Protein AF-A0A3C0KCX5-F1 (afdb_monomer)

Solvent-accessible surface area (backbone atoms only — not comparable to full-atom values): 3647 Å² total; per-residue (Å²): 136,90,83,86,86,86,83,86,93,71,86,89,83,88,88,77,88,81,70,39,58,60,83,56,46,56,58,53,59,59,55,52,74,78,51,93,66,92,79,84,85,75,66,69,52,87,83,131

Structure (mmCIF, N/CA/C/O backbone):
data_AF-A0A3C0KCX5-F1
#
_entry.id   AF-A0A3C0KCX5-F1
#
loop_
_atom_site.group_PDB
_atom_site.id
_atom_site.type_symbol
_atom_site.label_atom_id
_atom_site.label_alt_id
_atom_site.label_comp_id
_atom_site.label_asym_id
_atom_site.label_entity_id
_atom_site.label_seq_id
_atom_site.pdbx_PDB_ins_code
_atom_site.Cartn_x
_atom_site.Cartn_y
_atom_site.Cartn_z
_atom_site.occupancy
_atom_site.B_iso_or_equiv
_atom_site.auth_seq_id
_atom_site.auth_comp_id
_atom_site.auth_asym_id
_atom_site.auth_atom_id
_atom_site.pdbx_PDB_model_num
ATOM 1 N N . MET A 1 1 ? -4.116 -17.394 -17.476 1.00 83.25 1 MET A N 1
ATOM 2 C CA . MET A 1 1 ? -2.839 -17.151 -16.775 1.00 83.25 1 MET A CA 1
ATOM 3 C C . MET A 1 1 ? -2.221 -15.906 -17.358 1.00 83.25 1 MET A C 1
ATOM 5 O O . MET A 1 1 ? -1.983 -15.879 -18.563 1.00 83.25 1 MET A O 1
ATOM 9 N N . ASP A 1 2 ? -1.987 -14.909 -16.516 1.00 92.19 2 ASP A N 1
ATOM 10 C CA . ASP A 1 2 ? -1.405 -13.643 -16.948 1.00 92.19 2 ASP A CA 1
ATOM 11 C C . ASP A 1 2 ? 0.102 -13.802 -17.166 1.00 92.19 2 ASP A C 1
ATOM 13 O O . ASP A 1 2 ? 0.766 -14.589 -16.487 1.00 92.19 2 ASP A O 1
ATOM 17 N N . LYS A 1 3 ? 0.648 -13.088 -18.154 1.00 95.12 3 LYS A N 1
ATOM 18 C CA . LYS A 1 3 ? 2.076 -13.115 -18.491 1.00 95.12 3 LYS A CA 1
ATOM 19 C C . LYS A 1 3 ? 2.580 -11.698 -18.725 1.00 95.12 3 LYS A C 1
ATOM 21 O O . LYS A 1 3 ? 1.900 -10.893 -19.355 1.00 95.12 3 LYS A O 1
ATOM 26 N N . LEU A 1 4 ? 3.802 -11.426 -18.274 1.00 95.81 4 LEU A N 1
ATOM 27 C CA . LEU A 1 4 ? 4.528 -10.195 -18.580 1.00 95.81 4 LEU A CA 1
ATOM 28 C C . LEU A 1 4 ? 5.688 -10.521 -19.525 1.00 95.81 4 LEU A C 1
ATOM 30 O O . LEU A 1 4 ? 6.484 -11.415 -19.245 1.00 95.81 4 LEU A O 1
ATOM 34 N N . ARG A 1 5 ? 5.797 -9.788 -20.638 1.00 96.25 5 ARG A N 1
ATOM 35 C CA . ARG A 1 5 ? 6.969 -9.809 -21.524 1.00 96.25 5 ARG A CA 1
ATOM 36 C C . ARG A 1 5 ? 7.706 -8.485 -21.374 1.00 96.25 5 ARG A C 1
ATOM 38 O O . ARG A 1 5 ? 7.157 -7.443 -21.712 1.00 96.25 5 ARG A O 1
ATOM 45 N N . ILE A 1 6 ? 8.942 -8.535 -20.887 1.00 95.94 6 ILE A N 1
ATOM 46 C CA . ILE A 1 6 ? 9.777 -7.352 -20.655 1.00 95.94 6 ILE A CA 1
ATOM 47 C C . ILE A 1 6 ? 10.827 -7.267 -21.766 1.00 95.94 6 ILE A C 1
ATOM 49 O O . ILE A 1 6 ? 11.471 -8.262 -22.094 1.00 95.94 6 ILE A O 1
ATOM 53 N N . THR A 1 7 ? 11.007 -6.081 -22.347 1.00 96.88 7 THR A N 1
ATOM 54 C CA . THR A 1 7 ? 12.080 -5.792 -23.309 1.00 96.88 7 THR A CA 1
ATOM 55 C C . THR A 1 7 ? 12.986 -4.719 -22.717 1.00 96.88 7 THR A C 1
ATOM 57 O O . THR A 1 7 ? 12.522 -3.630 -22.394 1.00 96.88 7 THR A O 1
ATOM 60 N N . GLY A 1 8 ? 14.262 -5.057 -22.524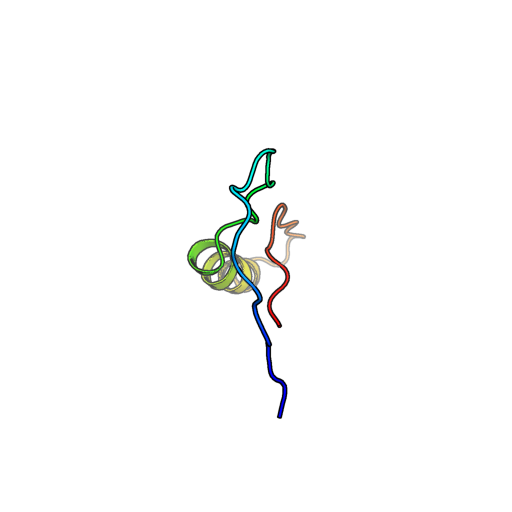 1.00 96.62 8 GLY A N 1
ATOM 61 C CA . GLY A 1 8 ? 15.258 -4.160 -21.934 1.00 96.62 8 GLY A CA 1
ATOM 62 C C . GLY A 1 8 ? 15.882 -3.184 -22.938 1.00 96.62 8 GLY A C 1
ATOM 63 O O . GLY A 1 8 ? 15.404 -3.024 -24.058 1.00 96.62 8 GLY A O 1
ATOM 64 N N . GLY A 1 9 ? 16.989 -2.555 -22.527 1.00 96.81 9 GLY A N 1
ATOM 65 C CA . GLY A 1 9 ? 17.825 -1.709 -23.392 1.00 96.81 9 GLY A CA 1
ATOM 66 C C . GLY A 1 9 ? 17.704 -0.200 -23.158 1.00 96.81 9 GLY A C 1
ATOM 67 O O . GLY A 1 9 ? 18.325 0.568 -23.886 1.00 96.81 9 GLY A O 1
ATOM 68 N N . ARG A 1 10 ? 16.928 0.244 -22.159 1.00 95.56 10 ARG A N 1
ATOM 69 C CA . ARG A 1 10 ? 16.816 1.662 -21.779 1.00 95.56 10 ARG A CA 1
ATOM 70 C C . ARG A 1 10 ? 16.891 1.820 -20.256 1.00 95.56 10 ARG A C 1
ATOM 72 O O . ARG A 1 10 ? 16.174 1.094 -19.566 1.00 95.56 10 ARG A O 1
ATOM 79 N N . PRO A 1 11 ? 17.724 2.733 -19.724 1.00 96.81 11 PRO A N 1
ATOM 80 C CA . PRO A 1 11 ? 17.710 3.053 -18.301 1.00 96.81 11 PRO A CA 1
ATOM 81 C C . PRO A 1 11 ? 16.375 3.703 -17.917 1.00 96.81 11 PRO A C 1
ATOM 83 O O . PRO A 1 11 ? 15.785 4.443 -18.706 1.00 96.81 11 PRO A O 1
ATOM 86 N N . LEU A 1 12 ? 15.898 3.420 -16.704 1.00 97.06 12 LEU A N 1
ATOM 87 C CA . LEU A 1 12 ? 14.721 4.085 -16.146 1.00 97.06 12 LEU A CA 1
ATOM 88 C C . LEU A 1 12 ? 15.112 5.475 -15.626 1.00 97.06 12 LEU A C 1
ATOM 90 O O . LEU A 1 12 ? 16.155 5.627 -14.994 1.00 97.06 12 LEU A O 1
ATOM 94 N N . TYR A 1 13 ? 14.261 6.470 -15.872 1.00 97.62 13 TYR A N 1
ATOM 95 C CA . TYR A 1 13 ? 14.391 7.824 -15.340 1.00 97.62 13 TYR A CA 1
ATOM 96 C C . TYR A 1 13 ? 13.002 8.365 -14.993 1.00 97.62 13 TYR A C 1
ATOM 98 O O . TYR A 1 13 ? 12.092 8.292 -15.821 1.00 97.62 13 TYR A O 1
ATOM 106 N N . GLY A 1 14 ? 12.841 8.879 -13.776 1.00 96.81 14 GLY A N 1
ATOM 107 C CA . GLY A 1 14 ? 11.580 9.413 -13.268 1.00 96.81 14 GLY A CA 1
ATOM 108 C C . GLY A 1 14 ? 11.341 9.046 -11.807 1.00 96.81 14 GLY A C 1
ATOM 109 O O . GLY A 1 14 ? 12.229 8.537 -11.124 1.00 96.81 14 GLY A O 1
ATOM 110 N N . GLU A 1 15 ? 10.118 9.288 -11.349 1.00 97.81 15 GLU A N 1
ATOM 111 C CA .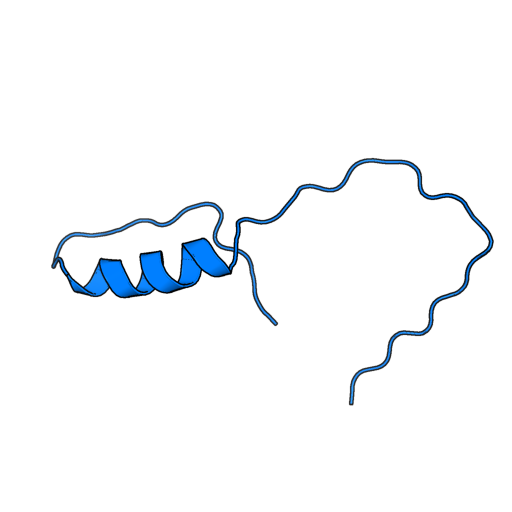 GLU A 1 15 ? 9.678 9.051 -9.975 1.00 97.81 15 GLU A CA 1
ATOM 112 C C . GLU A 1 15 ? 8.466 8.116 -9.962 1.00 97.81 15 G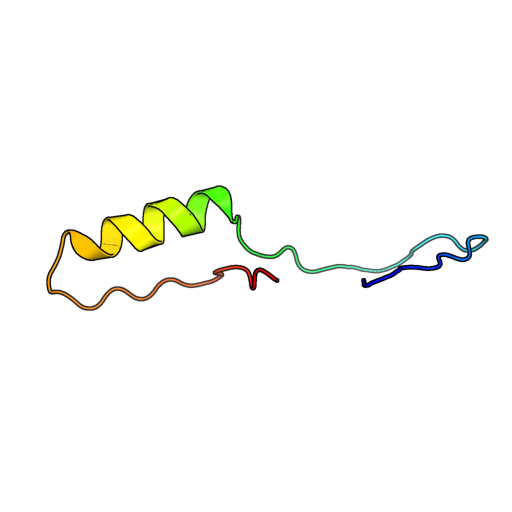LU A C 1
ATOM 114 O O . GLU A 1 15 ? 7.665 8.096 -10.899 1.00 97.81 15 GLU A O 1
ATOM 119 N N . VAL A 1 16 ? 8.325 7.331 -8.892 1.00 96.25 16 VAL A N 1
ATOM 120 C CA . VAL A 1 16 ? 7.178 6.440 -8.681 1.00 96.25 16 VAL A CA 1
ATOM 121 C C . VAL A 1 16 ? 6.657 6.647 -7.260 1.00 96.25 16 VAL A C 1
ATOM 123 O O . VAL A 1 16 ? 7.430 6.489 -6.313 1.00 96.25 16 VAL A O 1
ATOM 126 N N . PRO A 1 17 ? 5.362 6.960 -7.072 1.00 95.44 17 PRO A N 1
ATOM 127 C CA . PRO A 1 17 ? 4.786 7.035 -5.739 1.00 95.44 17 PRO A CA 1
ATOM 128 C C . PRO A 1 17 ? 4.727 5.638 -5.115 1.00 95.44 17 PRO A C 1
ATOM 130 O O . PRO A 1 17 ? 4.228 4.683 -5.715 1.00 95.44 17 PRO A O 1
ATOM 133 N N . ILE A 1 18 ? 5.218 5.518 -3.885 1.00 95.12 18 ILE A N 1
ATOM 134 C CA . ILE A 1 18 ? 5.157 4.268 -3.130 1.00 95.12 18 ILE A CA 1
ATOM 135 C C . ILE A 1 18 ? 3.764 4.122 -2.519 1.00 95.12 18 ILE A C 1
ATOM 137 O O . ILE A 1 18 ? 3.271 5.014 -1.833 1.00 95.12 18 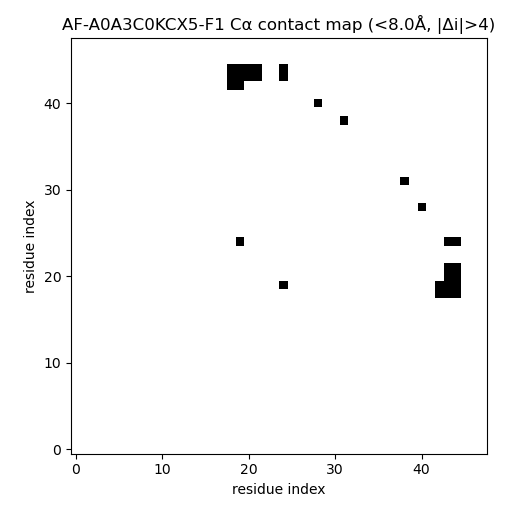ILE A O 1
ATOM 141 N N . SER A 1 19 ? 3.122 2.984 -2.782 1.00 95.62 19 SER A N 1
ATOM 142 C CA . SER A 1 19 ? 1.851 2.632 -2.142 1.00 95.62 19 SER A CA 1
ATOM 143 C C . SER A 1 19 ? 2.060 2.308 -0.661 1.00 95.62 19 SER A C 1
ATOM 145 O O . SER A 1 19 ? 3.144 1.868 -0.276 1.00 95.62 19 SER A O 1
ATOM 147 N N . GLY A 1 20 ? 1.026 2.465 0.169 1.00 96.50 20 GLY A N 1
ATOM 148 C CA . GLY A 1 20 ? 1.113 2.075 1.576 1.00 96.50 20 GLY A CA 1
ATOM 149 C C . GLY A 1 20 ? 1.468 0.602 1.794 1.00 96.50 20 GLY A C 1
ATOM 150 O O . GLY A 1 2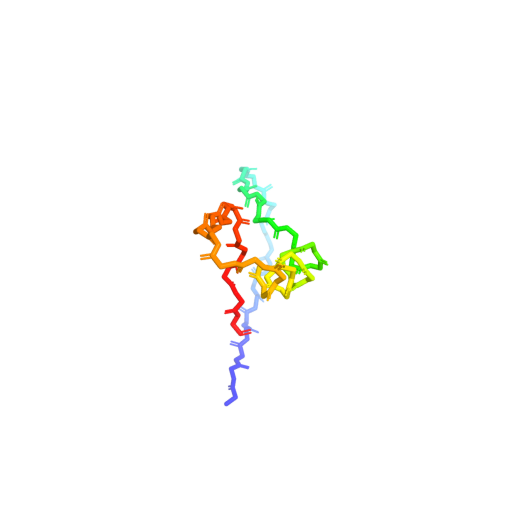0 ? 1.319 -0.257 0.919 1.00 96.50 20 GLY A O 1
ATOM 151 N N . ALA A 1 21 ? 1.969 0.299 2.989 1.00 97.12 21 ALA A N 1
ATOM 152 C CA . ALA A 1 21 ? 2.474 -1.025 3.317 1.00 97.12 21 ALA A CA 1
ATOM 153 C C . ALA A 1 21 ? 1.324 -2.018 3.528 1.00 97.12 21 ALA A C 1
ATOM 155 O O . ALA A 1 21 ? 0.578 -1.920 4.501 1.00 97.12 21 ALA A O 1
ATOM 156 N N . LYS A 1 22 ? 1.225 -3.042 2.669 1.00 96.19 22 LYS A N 1
ATOM 157 C CA . LYS A 1 22 ? 0.185 -4.082 2.801 1.00 96.19 22 LYS A CA 1
ATOM 158 C C . LYS A 1 22 ? 0.218 -4.768 4.172 1.00 96.19 22 LYS A C 1
ATOM 160 O O . LYS A 1 22 ? -0.819 -5.061 4.743 1.00 96.19 22 LYS A O 1
ATOM 165 N N . ASN A 1 23 ? 1.416 -4.980 4.718 1.00 96.56 23 ASN A N 1
ATOM 166 C CA . ASN A 1 23 ? 1.596 -5.683 5.986 1.00 96.56 23 ASN A CA 1
ATOM 167 C C . ASN A 1 23 ? 1.218 -4.824 7.205 1.00 96.56 23 ASN A C 1
ATOM 169 O O . ASN A 1 23 ? 1.032 -5.388 8.274 1.00 96.56 23 ASN A O 1
ATOM 173 N N . ALA A 1 24 ? 1.100 -3.501 7.049 1.00 96.81 24 ALA A N 1
ATOM 174 C CA . ALA A 1 24 ? 0.513 -2.622 8.061 1.00 96.81 24 ALA A CA 1
ATOM 175 C C . ALA A 1 24 ? -1.010 -2.530 7.869 1.00 96.81 24 ALA A C 1
ATOM 177 O O . ALA A 1 24 ? -1.771 -2.757 8.803 1.00 96.81 24 ALA A O 1
ATOM 178 N N . ALA A 1 25 ? -1.457 -2.342 6.622 1.00 97.38 25 ALA A N 1
ATOM 179 C CA . ALA A 1 25 ? -2.873 -2.185 6.301 1.00 97.38 25 ALA A CA 1
ATOM 180 C C . ALA A 1 25 ? -3.734 -3.411 6.665 1.00 97.38 25 ALA A C 1
ATOM 182 O O . ALA A 1 25 ? -4.890 -3.256 7.047 1.00 97.38 25 ALA A O 1
ATOM 183 N N . LEU A 1 26 ? -3.201 -4.633 6.547 1.00 97.00 26 LEU A N 1
ATOM 184 C CA . LEU A 1 26 ? -3.941 -5.859 6.876 1.00 97.00 26 LEU A CA 1
ATOM 185 C C . LEU A 1 26 ? -4.303 -5.972 8.374 1.00 97.00 26 LEU A C 1
ATOM 187 O O . LEU A 1 26 ? -5.486 -6.138 8.669 1.00 97.00 26 LEU A O 1
ATOM 191 N N . PRO A 1 27 ? -3.360 -5.879 9.335 1.00 98.06 27 PRO A N 1
ATOM 192 C CA . PRO A 1 27 ? -3.715 -5.889 10.754 1.00 98.06 27 PRO A CA 1
ATOM 193 C C . PRO A 1 27 ? -4.489 -4.636 11.186 1.00 98.06 27 PRO A C 1
ATOM 195 O O . PRO A 1 27 ? -5.381 -4.757 12.021 1.00 98.06 27 PRO A O 1
ATOM 198 N N . GLU A 1 28 ? -4.216 -3.462 10.605 1.00 98.12 28 GLU A N 1
ATOM 199 C CA . GLU A 1 28 ? -5.008 -2.245 10.853 1.00 98.12 28 GLU A CA 1
ATOM 200 C C . GLU A 1 28 ? -6.478 -2.437 10.462 1.00 98.12 28 GLU A C 1
ATOM 202 O O . GLU A 1 28 ? -7.369 -2.066 11.224 1.00 98.12 28 GLU A O 1
ATOM 207 N N . LEU A 1 29 ? -6.746 -3.085 9.320 1.00 97.38 29 LEU A N 1
ATOM 208 C CA . LEU A 1 29 ? -8.102 -3.444 8.903 1.00 97.38 29 LEU A CA 1
ATOM 209 C C . LEU A 1 29 ? -8.777 -4.365 9.927 1.00 97.38 29 LEU A C 1
ATOM 211 O O . LEU A 1 29 ? -9.927 -4.130 10.289 1.00 97.38 29 LEU A O 1
ATOM 215 N N . CYS A 1 30 ? -8.068 -5.372 10.441 1.00 98.25 30 CYS A N 1
ATOM 216 C CA . CYS A 1 30 ? -8.602 -6.244 11.491 1.00 98.25 30 CYS A CA 1
ATOM 217 C C . CYS A 1 30 ? -8.885 -5.48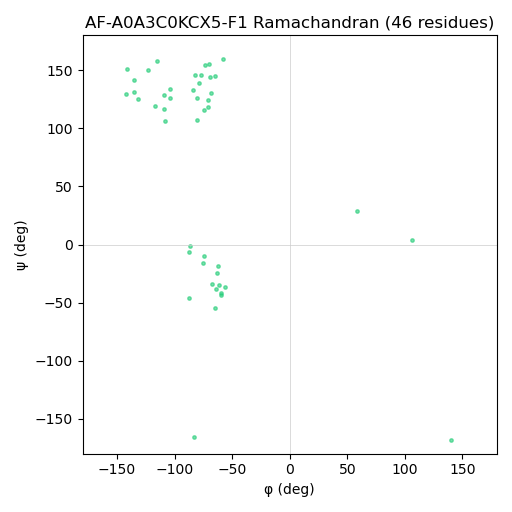3 12.795 1.00 98.25 30 CYS A C 1
ATOM 219 O O . CYS A 1 30 ? -9.893 -5.748 13.446 1.00 98.25 30 CYS A O 1
ATOM 221 N N . ALA A 1 31 ? -8.032 -4.526 13.167 1.00 98.44 31 ALA A N 1
ATOM 222 C CA . ALA A 1 31 ? -8.202 -3.725 14.378 1.00 98.44 31 ALA A CA 1
ATOM 223 C C . ALA A 1 31 ? -9.479 -2.868 14.345 1.00 98.44 31 ALA A C 1
ATOM 225 O O . ALA A 1 31 ? -10.035 -2.575 15.401 1.00 98.44 31 ALA A O 1
ATOM 226 N N . THR A 1 32 ? -9.993 -2.526 13.155 1.00 98.38 32 THR A N 1
ATOM 227 C CA . THR A 1 32 ? -11.266 -1.790 13.022 1.00 98.38 32 THR A CA 1
ATOM 228 C C . THR A 1 32 ? -12.472 -2.550 13.578 1.00 98.38 32 THR A C 1
ATOM 230 O O . THR A 1 32 ? -13.476 -1.931 13.899 1.00 98.38 32 THR A O 1
ATOM 233 N N . LEU A 1 33 ? -12.365 -3.871 13.761 1.00 98.31 33 LEU A N 1
ATOM 234 C CA . LEU A 1 33 ? -13.418 -4.697 14.359 1.00 98.31 33 LEU A CA 1
ATOM 235 C C . LEU A 1 33 ? -13.535 -4.526 15.884 1.00 98.31 33 LEU A C 1
ATOM 237 O O . LEU A 1 33 ? -14.466 -5.056 16.483 1.00 98.31 33 LEU A O 1
ATOM 241 N N . LEU A 1 34 ? -12.581 -3.842 16.524 1.00 98.62 34 LEU A N 1
ATOM 242 C CA . LEU A 1 34 ? -12.529 -3.677 17.982 1.00 98.62 34 LEU A CA 1
ATOM 243 C C . LEU A 1 34 ? -13.353 -2.485 18.496 1.00 98.62 34 LEU A C 1
ATOM 245 O O . LEU A 1 34 ? -13.383 -2.246 19.701 1.00 98.62 34 LEU A O 1
ATOM 249 N N . THR A 1 35 ? -13.992 -1.728 17.606 1.00 98.06 35 THR A N 1
ATOM 250 C CA . THR A 1 35 ? -14.819 -0.563 17.937 1.00 98.06 35 THR A CA 1
ATOM 251 C C . THR A 1 35 ? -16.051 -0.520 17.037 1.00 98.06 35 THR A C 1
ATOM 253 O O . THR A 1 35 ? -16.030 -1.016 15.912 1.00 98.06 35 THR A O 1
ATOM 256 N N . ASP A 1 36 ? -17.136 0.054 17.544 1.00 97.56 36 ASP A N 1
ATOM 257 C CA . ASP A 1 36 ? -18.340 0.395 16.787 1.00 97.56 36 ASP A CA 1
ATOM 258 C C . ASP A 1 36 ? -18.256 1.787 16.133 1.00 97.56 36 ASP A C 1
ATOM 260 O O . ASP A 1 36 ? -19.121 2.153 15.333 1.00 97.56 36 ASP A O 1
ATOM 264 N N . GLU A 1 37 ? -17.202 2.555 16.422 1.00 98.50 37 GLU A N 1
ATOM 265 C CA . GLU A 1 37 ? -16.945 3.847 15.799 1.00 98.50 37 GLU A CA 1
ATOM 266 C C . GLU A 1 37 ? -16.454 3.716 14.349 1.00 98.50 37 GLU A C 1
ATOM 268 O O . GLU A 1 37 ? -15.835 2.736 13.927 1.00 98.50 37 GLU A O 1
ATOM 273 N N . GLN A 1 38 ? -16.690 4.763 13.556 1.00 97.81 38 GLN A N 1
ATOM 274 C CA . GLN A 1 38 ? -16.218 4.810 12.177 1.00 97.81 38 GLN A CA 1
ATOM 275 C C . GLN A 1 38 ? -14.691 4.981 12.115 1.00 97.81 38 GLN A C 1
ATOM 277 O O . GLN A 1 38 ? -14.159 6.031 12.468 1.00 97.81 38 GLN A O 1
ATOM 282 N N . VAL A 1 39 ? -13.994 4.004 11.526 1.00 98.38 39 VAL A N 1
ATOM 283 C CA . VAL A 1 39 ? -12.554 4.096 11.236 1.00 98.38 39 VAL A CA 1
ATOM 284 C C . VAL A 1 39 ? -12.313 4.368 9.749 1.00 98.38 39 VAL A C 1
ATOM 286 O O . VAL A 1 39 ? -12.776 3.631 8.878 1.00 98.38 39 VAL A O 1
ATOM 289 N N . ARG A 1 40 ? -11.545 5.419 9.435 1.00 98.06 40 ARG A N 1
ATOM 290 C CA . ARG A 1 40 ? -11.097 5.733 8.067 1.00 98.06 40 ARG A CA 1
ATOM 291 C C . ARG A 1 40 ? -9.603 5.447 7.924 1.00 98.06 40 ARG A C 1
ATOM 293 O O . ARG A 1 40 ? -8.777 6.234 8.375 1.00 98.06 40 ARG A O 1
ATOM 300 N N . LEU A 1 41 ? -9.265 4.367 7.223 1.00 97.50 41 LEU A N 1
ATOM 301 C CA . LEU A 1 41 ? -7.888 4.068 6.824 1.00 97.50 41 LEU A CA 1
ATOM 302 C C . LEU A 1 41 ? -7.534 4.818 5.532 1.00 97.50 41 LEU A C 1
ATOM 304 O O . LEU A 1 41 ? -8.303 4.820 4.567 1.00 97.50 41 LEU A O 1
ATOM 308 N N . ILE A 1 42 ? -6.367 5.459 5.506 1.00 97.38 42 ILE A N 1
ATOM 309 C CA . ILE A 1 42 ? -5.836 6.183 4.343 1.00 97.38 42 ILE A CA 1
ATOM 310 C C . ILE A 1 42 ? -4.558 5.509 3.844 1.00 97.38 42 ILE A C 1
ATOM 312 O O . ILE A 1 42 ? -3.899 4.796 4.590 1.00 97.38 42 ILE A O 1
ATOM 316 N N . ASN A 1 43 ? -4.207 5.733 2.573 1.00 96.31 43 ASN A N 1
ATOM 317 C CA . ASN A 1 43 ? -3.033 5.120 1.938 1.00 96.31 43 ASN A CA 1
ATOM 318 C C . ASN A 1 43 ? -3.048 3.571 1.938 1.00 96.31 43 ASN A C 1
ATOM 320 O O . ASN A 1 43 ? -2.003 2.929 1.927 1.00 96.31 43 ASN A O 1
ATOM 324 N N . VAL A 1 44 ? -4.228 2.945 1.928 1.00 96.88 44 VAL A N 1
ATOM 325 C CA . VAL A 1 44 ? -4.351 1.483 1.816 1.00 96.88 44 VAL A CA 1
ATOM 326 C C . VAL A 1 44 ? -3.976 1.049 0.388 1.00 96.88 44 VAL A C 1
ATOM 328 O O . VAL A 1 44 ? -4.577 1.551 -0.568 1.00 96.88 44 VAL A O 1
ATOM 331 N N . PRO A 1 45 ? -3.003 0.136 0.193 1.00 96.75 45 PRO A N 1
ATOM 332 C CA . PRO A 1 45 ? -2.598 -0.290 -1.144 1.00 96.75 45 PRO A CA 1
ATOM 333 C C . PRO A 1 45 ? -3.690 -1.121 -1.824 1.00 96.75 45 PRO A C 1
ATOM 335 O O . PRO A 1 45 ? -4.342 -1.960 -1.203 1.00 96.75 45 PRO A O 1
ATOM 338 N N . ARG A 1 46 ? -3.842 -0.958 -3.142 1.00 93.19 46 ARG A N 1
ATOM 339 C CA . ARG A 1 46 ? -4.725 -1.810 -3.946 1.00 93.19 46 ARG A CA 1
ATOM 340 C C . ARG A 1 46 ? -4.024 -3.129 -4.266 1.00 93.19 46 ARG A C 1
ATOM 342 O O . ARG A 1 46 ? -3.124 -3.163 -5.102 1.00 93.19 4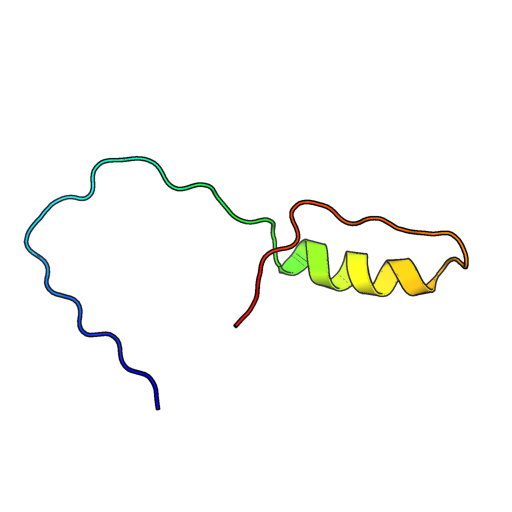6 ARG A O 1
ATOM 349 N N . LEU A 1 47 ? -4.453 -4.206 -3.620 1.00 87.62 47 LEU A N 1
ATOM 350 C CA . LEU A 1 47 ? -3.970 -5.557 -3.905 1.00 87.62 47 LEU A CA 1
ATOM 351 C C . LEU A 1 47 ? -4.723 -6.140 -5.120 1.00 87.62 47 LEU A C 1
ATOM 353 O O . LEU A 1 47 ? -5.890 -5.809 -5.344 1.00 87.62 47 LEU A O 1
ATOM 357 N N . ARG A 1 48 ? -4.039 -6.951 -5.930 1.00 76.06 48 ARG A 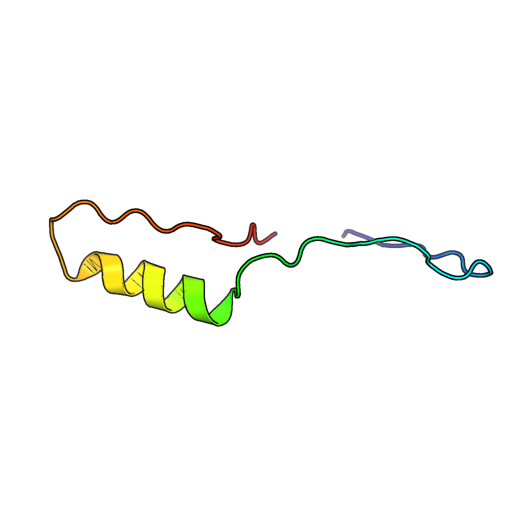N 1
ATOM 358 C CA . ARG A 1 48 ? -4.587 -7.712 -7.063 1.00 76.06 48 ARG A CA 1
ATOM 359 C C . ARG A 1 48 ? -4.297 -9.189 -6.865 1.00 76.06 48 ARG A C 1
ATOM 361 O O . ARG A 1 48 ? -3.231 -9.475 -6.273 1.00 76.06 48 ARG A O 1
#

Radius of gyration: 17.38 Å; Cα contacts (8 Å, |Δi|>4): 15; chains: 1; bounding box: 36×27×41 Å

Mean predicted aligned error: 3.71 Å

pL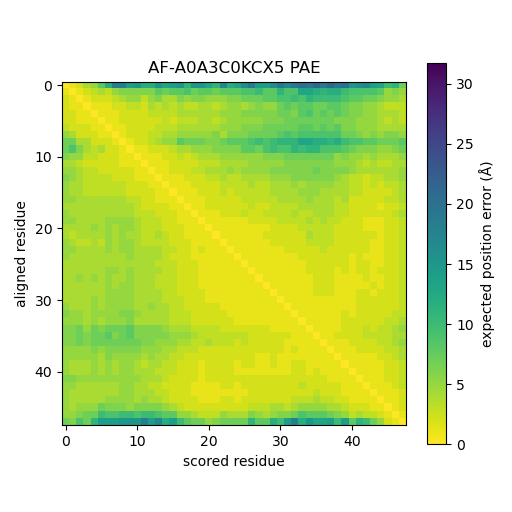DDT: mean 95.96, std 3.93, range [76.06, 98.62]

Sequence (48 aa):
MDKLRITGGRPLYGEVPISGAKNAALPELCATLLTDEQVRLINVPRLR

Foldseek 3Di:
DDDDDDDDDDDDDDDDDDADDQVVLVVVVVVVVVDPDDDDDPSHDDDD

Secondary structure (DSSP, 8-state):
---------S---S--PPPP-HHHHHHHHHHGGG-SSPP---S-----